Protein AF-A0A0P1AZC4-F1 (afdb_monomer_lite)

Structure (mmCIF, N/CA/C/O backbone):
data_AF-A0A0P1AZC4-F1
#
_entry.id   AF-A0A0P1AZC4-F1
#
loop_
_atom_site.group_PDB
_atom_site.id
_atom_site.type_symbol
_atom_site.label_atom_id
_atom_site.label_alt_id
_atom_site.label_comp_id
_atom_site.label_asym_id
_atom_site.label_entity_id
_atom_site.label_seq_id
_atom_site.pdbx_PDB_ins_code
_atom_site.Cartn_x
_atom_site.Cartn_y
_atom_site.Cartn_z
_atom_site.occupancy
_atom_site.B_iso_or_equiv
_atom_site.auth_seq_id
_atom_site.auth_comp_id
_atom_site.auth_asym_id
_atom_site.auth_atom_id
_atom_site.pdbx_PDB_model_num
ATOM 1 N N . MET A 1 1 ? 10.009 -1.524 14.632 1.00 80.56 1 MET A N 1
ATOM 2 C CA . MET A 1 1 ? 8.650 -2.065 14.442 1.00 80.56 1 MET A CA 1
ATOM 3 C C . MET A 1 1 ? 8.103 -2.407 15.809 1.00 80.56 1 MET A C 1
ATOM 5 O O . MET A 1 1 ? 8.837 -2.978 16.605 1.00 80.56 1 MET A O 1
ATOM 9 N N . GLU A 1 2 ? 6.861 -2.029 16.071 1.00 92.75 2 GLU A N 1
ATOM 10 C CA . GLU A 1 2 ? 6.137 -2.343 17.303 1.00 92.75 2 GLU A CA 1
ATOM 11 C C . GLU A 1 2 ? 4.896 -3.158 16.943 1.00 92.75 2 GLU A C 1
ATOM 13 O O . GLU A 1 2 ? 4.257 -2.885 15.922 1.00 92.75 2 GLU A O 1
ATOM 18 N N . GLN A 1 3 ? 4.594 -4.163 17.763 1.00 94.69 3 GLN A N 1
ATOM 19 C CA . GLN A 1 3 ? 3.391 -4.979 17.657 1.00 94.69 3 GLN A CA 1
ATOM 20 C C . GLN A 1 3 ? 2.758 -5.088 19.043 1.00 94.69 3 GLN A C 1
ATOM 22 O O . GLN A 1 3 ? 3.438 -5.440 20.009 1.00 94.69 3 GLN A O 1
ATOM 27 N N . ASN A 1 4 ? 1.466 -4.803 19.133 1.00 97.12 4 ASN A N 1
ATOM 28 C CA . ASN A 1 4 ? 0.718 -4.879 20.377 1.00 97.12 4 ASN A CA 1
ATOM 29 C C . ASN A 1 4 ? -0.580 -5.671 20.152 1.00 97.12 4 ASN A C 1
ATOM 31 O O . ASN A 1 4 ? -1.499 -5.161 19.504 1.00 97.12 4 ASN A O 1
ATOM 35 N N . PRO A 1 5 ? -0.657 -6.935 20.607 1.00 97.00 5 PRO A N 1
ATOM 36 C CA . PRO A 1 5 ? -1.890 -7.713 20.564 1.00 97.00 5 PRO A CA 1
ATOM 37 C C . PRO A 1 5 ? -2.968 -7.095 21.462 1.00 97.00 5 PRO A C 1
ATOM 39 O O . PRO A 1 5 ? -2.675 -6.715 22.590 1.00 97.00 5 PRO A O 1
ATOM 42 N N . LEU A 1 6 ? -4.206 -7.048 20.973 1.00 96.81 6 LEU A N 1
ATOM 43 C CA . LEU A 1 6 ? -5.373 -6.484 21.652 1.00 96.81 6 LEU A CA 1
ATOM 44 C C . LEU A 1 6 ? -6.583 -7.418 21.503 1.00 96.81 6 LEU A C 1
ATOM 46 O O . LEU A 1 6 ? -6.704 -8.152 20.511 1.00 96.81 6 LEU A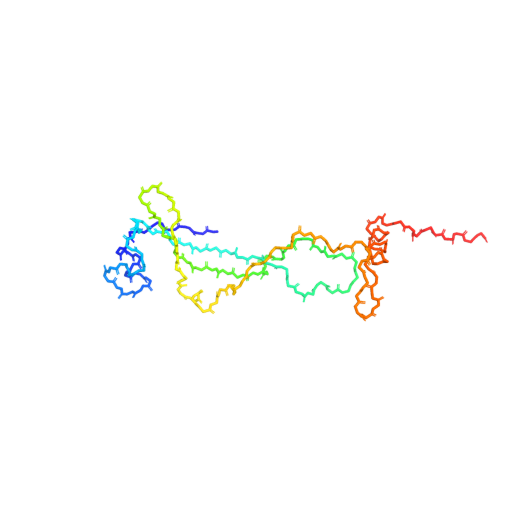 O 1
ATOM 50 N N . THR A 1 7 ? -7.510 -7.367 22.460 1.00 96.12 7 THR A N 1
ATOM 51 C CA . THR A 1 7 ? -8.865 -7.896 22.243 1.00 96.12 7 THR A CA 1
ATOM 52 C C . THR A 1 7 ? -9.653 -6.995 21.286 1.00 96.12 7 THR A C 1
ATOM 54 O O . THR A 1 7 ? -9.240 -5.874 20.966 1.00 96.12 7 THR A O 1
ATOM 57 N N . LEU A 1 8 ? -10.806 -7.476 20.809 1.00 97.50 8 LEU A N 1
ATOM 58 C CA . LEU A 1 8 ? -11.693 -6.659 19.980 1.00 97.50 8 LEU A CA 1
ATOM 59 C C . LEU A 1 8 ? -12.221 -5.449 20.755 1.00 97.50 8 LEU A C 1
ATOM 61 O O . LEU A 1 8 ? -12.286 -4.356 20.202 1.00 97.50 8 LEU A O 1
ATOM 65 N N . GLU A 1 9 ? -12.574 -5.632 22.025 1.00 97.38 9 GLU A N 1
ATOM 66 C CA . GLU A 1 9 ? -13.097 -4.580 22.899 1.00 97.38 9 GLU A CA 1
ATOM 67 C C . GLU A 1 9 ? -12.033 -3.516 23.179 1.00 97.38 9 GLU A C 1
ATOM 69 O O . GLU A 1 9 ? -12.322 -2.322 23.104 1.00 97.38 9 GLU A O 1
ATOM 74 N N . GLU A 1 10 ? -10.792 -3.935 23.445 1.00 97.62 10 GLU A N 1
ATOM 75 C CA . GLU A 1 10 ? -9.665 -3.019 23.630 1.00 97.62 10 GLU A CA 1
ATOM 76 C C . GLU A 1 10 ? -9.433 -2.184 22.367 1.00 97.62 10 GLU A C 1
ATOM 78 O O . GLU A 1 10 ? -9.394 -0.958 22.438 1.00 97.62 10 GLU A O 1
ATOM 83 N N . ALA A 1 11 ? -9.362 -2.817 21.192 1.00 97.56 11 ALA A N 1
ATOM 84 C CA . ALA A 1 11 ? -9.179 -2.103 19.932 1.00 97.56 11 ALA A CA 1
ATOM 85 C C . ALA A 1 11 ? -10.354 -1.158 19.610 1.00 97.56 11 ALA A C 1
ATOM 87 O O . ALA A 1 11 ? -10.132 -0.012 19.208 1.00 97.56 11 ALA A O 1
ATOM 88 N N . ALA A 1 12 ? -11.593 -1.616 19.817 1.00 97.81 12 ALA A N 1
ATOM 89 C CA . ALA A 1 12 ? -12.816 -0.838 19.619 1.00 97.81 12 ALA A CA 1
ATOM 90 C C . ALA A 1 12 ? -12.816 0.438 20.467 1.00 97.81 12 ALA A C 1
ATOM 92 O O . ALA A 1 12 ? -13.097 1.532 19.963 1.00 97.81 12 ALA A O 1
ATOM 93 N N . GLN A 1 13 ? -12.438 0.308 21.737 1.00 98.00 13 GLN A N 1
ATOM 94 C CA . GLN A 1 13 ? -12.412 1.422 22.669 1.00 98.00 13 GLN A CA 1
ATOM 95 C C . GLN A 1 13 ? -11.227 2.357 22.408 1.00 98.00 13 GLN A C 1
ATOM 97 O O . GLN A 1 13 ? -11.401 3.576 22.431 1.00 98.00 13 GLN A O 1
ATOM 102 N N . THR A 1 14 ? -10.035 1.811 22.152 1.00 97.06 14 THR A N 1
ATOM 103 C CA . THR A 1 14 ? -8.803 2.592 21.973 1.00 97.06 14 THR A CA 1
ATOM 104 C C . THR A 1 14 ? -8.802 3.404 20.682 1.00 97.06 14 THR A C 1
ATOM 106 O O . THR A 1 14 ? -8.417 4.571 20.712 1.00 97.06 14 THR A O 1
ATOM 109 N N . PHE A 1 15 ? -9.205 2.814 19.555 1.00 97.19 15 PHE A N 1
ATOM 110 C CA . PHE A 1 15 ? -9.041 3.454 18.244 1.00 97.19 15 PHE A CA 1
ATOM 111 C C . PHE A 1 15 ? -10.324 4.062 17.687 1.00 97.19 15 PHE A C 1
ATOM 113 O O . PHE A 1 15 ? -10.250 5.000 16.897 1.00 97.19 15 PHE A O 1
ATOM 120 N N . PHE A 1 16 ? -11.489 3.561 18.104 1.00 96.69 16 PHE A N 1
ATOM 121 C CA . PHE A 1 16 ? -12.768 3.927 17.487 1.00 96.69 16 PHE A CA 1
ATOM 122 C C . PHE A 1 16 ? -13.785 4.489 18.482 1.00 96.69 16 PHE A C 1
ATOM 124 O O . PHE A 1 16 ? -14.853 4.931 18.070 1.00 96.69 16 PHE A O 1
ATOM 131 N N . ASN A 1 17 ? -13.458 4.508 19.780 1.00 96.94 17 ASN A N 1
ATOM 132 C CA . ASN A 1 17 ? -14.348 4.945 20.856 1.00 96.94 17 ASN A CA 1
ATOM 133 C C . ASN A 1 17 ? -15.722 4.243 20.814 1.00 96.94 17 ASN A C 1
ATOM 135 O O . ASN A 1 17 ? -16.774 4.866 20.960 1.00 96.94 17 ASN A O 1
ATOM 139 N N . THR A 1 18 ? -15.697 2.931 20.577 1.00 97.62 18 THR A N 1
ATOM 140 C CA . THR A 1 18 ? -16.879 2.061 20.535 1.00 97.62 18 THR A CA 1
ATOM 141 C C . THR A 1 18 ? -16.717 0.901 21.512 1.00 97.62 18 THR A C 1
ATOM 143 O O . THR A 1 18 ? -15.605 0.513 21.853 1.00 97.62 18 THR A O 1
ATOM 146 N N . THR A 1 19 ? -17.832 0.322 21.957 1.00 95.81 19 THR A N 1
ATOM 147 C CA . THR A 1 19 ? -17.827 -0.844 22.859 1.00 95.81 19 THR A CA 1
ATOM 148 C C . THR A 1 19 ? -17.617 -2.168 22.129 1.00 95.81 19 THR A C 1
ATOM 150 O O . THR A 1 19 ? -17.308 -3.176 22.754 1.00 95.81 19 THR A O 1
ATOM 153 N N . THR A 1 20 ? -17.842 -2.193 20.817 1.00 96.81 20 THR A N 1
ATOM 154 C CA . THR A 1 20 ? -17.778 -3.397 19.988 1.00 96.81 20 THR A CA 1
ATOM 155 C C . THR A 1 20 ? -17.081 -3.049 18.689 1.00 96.81 20 THR A C 1
ATOM 157 O O . THR A 1 20 ? -17.397 -2.027 18.083 1.00 96.81 20 THR A O 1
ATOM 160 N N . TYR A 1 21 ? -16.147 -3.899 18.268 1.00 97.56 21 TYR A N 1
ATOM 161 C CA . TYR A 1 21 ? -15.375 -3.681 17.052 1.00 97.56 21 TYR A CA 1
ATOM 162 C C . TYR A 1 21 ? -16.291 -3.730 15.815 1.00 97.56 21 TYR A C 1
ATOM 164 O O . TYR A 1 21 ? -16.928 -4.761 15.588 1.00 97.56 21 TYR A O 1
ATOM 172 N N . PRO A 1 22 ? -16.400 -2.642 15.028 1.00 96.56 22 PRO A N 1
ATOM 173 C CA . PRO A 1 22 ? -17.488 -2.517 14.058 1.00 96.56 22 PRO A CA 1
ATOM 174 C C . PRO A 1 22 ? -17.153 -3.022 12.645 1.00 96.56 22 PRO A C 1
ATOM 176 O O . PRO A 1 22 ? -18.067 -3.135 11.832 1.00 96.56 22 PRO A O 1
ATOM 179 N N . PHE A 1 23 ? -15.883 -3.296 12.329 1.00 97.31 23 PHE A N 1
ATOM 180 C CA . PHE A 1 23 ? -15.433 -3.464 10.937 1.00 97.31 23 PHE A CA 1
ATOM 181 C C . PHE A 1 23 ? -15.524 -4.902 10.424 1.00 97.31 23 PHE A C 1
ATOM 183 O O . PHE A 1 23 ? -15.992 -5.132 9.310 1.00 97.31 23 PHE A O 1
ATOM 190 N N . ASN A 1 24 ? -15.143 -5.883 11.246 1.00 96.75 24 ASN A N 1
ATOM 191 C CA . ASN A 1 24 ? -15.099 -7.278 10.823 1.00 96.75 24 ASN A CA 1
ATOM 192 C C . ASN A 1 24 ? -15.561 -8.236 11.925 1.00 96.75 24 ASN A C 1
ATOM 194 O O . ASN A 1 24 ? -14.852 -8.488 12.897 1.00 96.75 24 ASN A O 1
ATOM 198 N N . ALA A 1 25 ? -16.738 -8.832 11.732 1.00 94.88 25 ALA A N 1
ATOM 199 C CA . ALA A 1 25 ? -17.318 -9.803 12.660 1.00 94.88 25 ALA A CA 1
ATOM 200 C C . ALA A 1 25 ? -16.586 -11.161 12.690 1.00 94.88 25 ALA A C 1
ATOM 202 O O . ALA A 1 25 ? -16.799 -11.942 13.614 1.00 94.88 25 ALA A O 1
ATOM 203 N N . ASN A 1 26 ? -15.739 -11.458 11.695 1.00 94.06 26 ASN A N 1
ATOM 204 C CA . ASN A 1 26 ? -14.947 -12.692 11.646 1.00 94.06 26 ASN A CA 1
ATOM 205 C C . ASN A 1 26 ? -13.595 -12.561 12.368 1.00 94.06 26 ASN A C 1
ATOM 207 O O . ASN A 1 26 ? -12.906 -13.568 12.562 1.00 94.06 26 ASN A O 1
ATOM 211 N N . ALA A 1 27 ? -13.198 -11.343 12.748 1.00 96.56 27 ALA A N 1
ATOM 212 C CA . ALA A 1 27 ? -11.997 -11.125 13.538 1.00 96.56 27 ALA A CA 1
ATOM 213 C C . ALA A 1 27 ? -12.187 -11.724 14.939 1.00 96.56 27 ALA A C 1
ATOM 215 O O . ALA A 1 27 ? -13.213 -11.530 15.585 1.00 96.56 27 ALA A O 1
ATOM 216 N N . THR A 1 28 ? -11.189 -12.456 15.424 1.00 95.38 28 THR A N 1
ATOM 217 C CA . THR A 1 28 ? -11.166 -12.996 16.794 1.00 95.38 28 THR A CA 1
ATOM 218 C C . THR A 1 28 ? -10.111 -12.312 17.651 1.00 95.38 28 THR A C 1
ATOM 220 O O . THR A 1 28 ? -10.180 -12.362 18.878 1.00 95.38 28 THR A O 1
ATOM 223 N N . ARG A 1 29 ? -9.121 -11.675 17.015 1.00 95.69 29 ARG A N 1
ATOM 224 C CA . ARG A 1 29 ? -8.029 -10.947 17.662 1.00 95.69 29 ARG A CA 1
ATOM 225 C C . ARG A 1 29 ? -7.621 -9.757 16.806 1.00 95.69 29 ARG A C 1
ATOM 227 O O . ARG A 1 29 ? -7.692 -9.819 15.579 1.00 95.69 29 ARG A O 1
ATOM 234 N N . ILE A 1 30 ? -7.124 -8.718 17.465 1.00 98.25 30 ILE A N 1
ATOM 235 C CA . ILE A 1 30 ? -6.574 -7.534 16.814 1.00 98.25 30 ILE A CA 1
ATOM 236 C C . ILE A 1 30 ? -5.092 -7.424 17.167 1.00 98.25 30 ILE A C 1
ATOM 238 O O . ILE A 1 30 ? -4.678 -7.735 18.282 1.00 98.25 30 ILE A O 1
ATOM 242 N N . VAL A 1 31 ? -4.266 -6.993 16.219 1.00 98.12 31 VAL A N 1
ATOM 243 C CA . VAL A 1 31 ? -2.873 -6.629 16.501 1.00 98.12 31 VAL A CA 1
ATOM 244 C C . VAL A 1 31 ? -2.623 -5.232 15.965 1.00 98.12 31 VAL A C 1
ATOM 246 O O . VAL A 1 31 ? -2.732 -5.001 14.764 1.00 98.12 31 VAL A O 1
ATOM 249 N N . HIS A 1 32 ? -2.287 -4.299 16.850 1.00 98.25 32 HIS A N 1
ATOM 250 C CA . HIS A 1 32 ? -1.855 -2.959 16.464 1.00 98.25 32 HIS A CA 1
ATOM 251 C C . HIS A 1 32 ? -0.384 -2.989 16.052 1.00 98.25 32 HIS A C 1
ATOM 253 O O . HIS A 1 32 ? 0.458 -3.545 16.760 1.00 98.25 32 HIS A O 1
ATOM 259 N N . PHE A 1 33 ? -0.085 -2.391 14.904 1.00 97.94 33 PHE A N 1
ATOM 260 C CA . PHE A 1 33 ? 1.256 -2.253 14.364 1.00 97.94 33 PHE A CA 1
ATOM 261 C C . PHE A 1 33 ? 1.646 -0.790 14.251 1.00 97.94 33 PHE A C 1
ATOM 263 O O . PHE A 1 33 ? 0.867 0.052 13.805 1.00 97.94 33 PHE A O 1
ATOM 270 N N . LYS A 1 34 ? 2.916 -0.530 14.562 1.00 97.44 34 LYS A N 1
ATOM 271 C CA . LYS A 1 34 ? 3.625 0.686 14.170 1.00 97.44 34 LYS A CA 1
ATOM 272 C C . LYS A 1 34 ? 4.863 0.296 13.371 1.00 97.44 34 LYS A C 1
ATOM 274 O O . LYS A 1 34 ? 5.821 -0.287 13.900 1.00 97.44 34 LYS A O 1
ATOM 279 N N . SER A 1 35 ? 4.837 0.591 12.075 1.00 95.38 35 SER A N 1
ATOM 280 C CA . SER A 1 35 ? 5.879 0.185 11.123 1.00 95.38 35 SER A CA 1
ATOM 281 C C . SER A 1 35 ? 6.363 1.358 10.284 1.00 95.38 35 SER A C 1
ATOM 283 O O . SER A 1 35 ? 5.574 2.227 9.929 1.00 95.38 35 SER A O 1
ATOM 285 N N . GLN A 1 36 ? 7.648 1.365 9.940 1.00 93.31 36 GLN A N 1
ATOM 286 C CA . GLN A 1 36 ? 8.247 2.403 9.110 1.00 93.31 36 GLN A CA 1
ATOM 287 C C . GLN A 1 36 ? 8.397 1.901 7.674 1.00 93.31 36 GLN A C 1
ATOM 289 O O . GLN A 1 36 ? 8.984 0.843 7.448 1.00 93.31 36 GLN A O 1
ATOM 294 N N . LEU A 1 37 ? 7.897 2.676 6.715 1.00 91.94 37 LEU A N 1
ATOM 295 C CA . LEU A 1 37 ? 8.231 2.525 5.306 1.00 91.94 37 LEU A CA 1
ATOM 296 C C . LEU A 1 37 ? 9.337 3.520 4.972 1.00 91.94 37 LEU A C 1
ATOM 298 O O . LEU A 1 37 ? 9.193 4.709 5.246 1.00 91.94 37 LEU A O 1
ATOM 302 N N . MET A 1 38 ? 10.422 3.036 4.378 1.00 89.81 38 MET A N 1
ATOM 303 C CA . MET A 1 38 ? 11.545 3.862 3.938 1.00 89.81 38 MET A CA 1
ATOM 304 C C . MET A 1 38 ? 11.625 3.836 2.415 1.00 89.81 38 MET A C 1
ATOM 306 O O . MET A 1 38 ? 11.400 2.794 1.799 1.00 89.81 38 MET A O 1
ATOM 310 N N . TRP A 1 39 ? 11.950 4.968 1.804 1.00 87.56 39 TRP A N 1
ATOM 311 C CA . TRP A 1 39 ? 12.088 5.087 0.352 1.00 87.56 39 TRP A CA 1
ATOM 312 C C . TRP A 1 39 ? 13.183 6.080 0.001 1.00 87.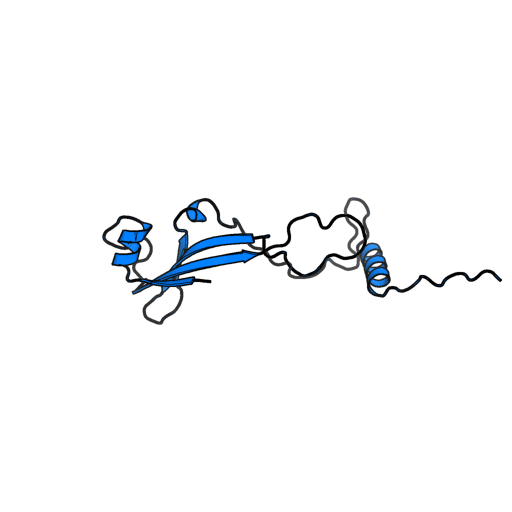56 39 TRP A C 1
ATOM 314 O O . TRP A 1 39 ? 13.591 6.882 0.829 1.00 87.56 39 TRP A O 1
ATOM 324 N N . LYS A 1 40 ? 13.665 6.053 -1.238 1.00 82.25 40 LYS A N 1
ATOM 325 C CA . LYS A 1 40 ? 14.651 7.022 -1.717 1.00 82.25 40 LYS A CA 1
ATOM 326 C C . LYS A 1 40 ? 13.943 8.263 -2.267 1.00 82.25 40 LYS A C 1
ATOM 328 O O . LYS A 1 40 ? 13.174 8.147 -3.218 1.00 82.25 40 LYS A O 1
ATOM 333 N N . ASN A 1 41 ? 14.203 9.432 -1.684 1.00 76.00 41 ASN A N 1
ATOM 334 C CA . ASN A 1 41 ? 13.712 10.706 -2.213 1.00 76.00 41 ASN A CA 1
ATOM 335 C C . ASN A 1 41 ? 14.467 11.109 -3.491 1.00 76.00 41 ASN A C 1
ATOM 337 O O . ASN A 1 41 ? 15.632 10.759 -3.694 1.00 76.00 41 ASN A O 1
ATOM 341 N N . THR A 1 42 ? 13.799 11.854 -4.371 1.00 66.69 42 THR A N 1
ATOM 342 C CA . THR A 1 42 ? 14.385 12.355 -5.617 1.00 66.69 42 THR A CA 1
ATOM 343 C C . THR A 1 42 ? 15.320 13.523 -5.332 1.00 66.69 42 THR A C 1
ATOM 345 O O . THR A 1 42 ? 14.841 14.646 -5.250 1.00 66.69 42 THR A O 1
ATOM 348 N N . THR A 1 43 ? 16.616 13.235 -5.171 1.00 58.38 43 THR A N 1
ATOM 349 C CA . THR A 1 43 ? 17.789 14.042 -5.583 1.00 58.38 43 THR A CA 1
ATOM 350 C C . THR A 1 43 ? 19.026 13.532 -4.839 1.00 58.38 43 THR A C 1
ATOM 352 O O . THR A 1 43 ? 19.373 14.059 -3.786 1.00 58.38 43 THR A O 1
ATOM 355 N N . ASP A 1 44 ? 19.721 12.540 -5.398 1.00 54.84 44 ASP A N 1
ATOM 356 C CA . ASP A 1 44 ? 21.179 12.529 -5.244 1.00 54.84 44 ASP A CA 1
ATOM 357 C C . ASP A 1 44 ? 21.686 13.491 -6.323 1.00 54.84 44 ASP A C 1
ATOM 359 O O . ASP A 1 44 ? 21.491 13.257 -7.518 1.00 54.84 44 ASP A O 1
ATOM 363 N N . THR A 1 45 ? 22.204 14.636 -5.888 1.00 51.38 45 THR A N 1
ATOM 364 C CA . THR A 1 45 ? 22.788 15.681 -6.735 1.00 51.38 45 THR A CA 1
ATOM 365 C C . THR A 1 45 ? 23.886 15.127 -7.639 1.00 51.38 45 THR A C 1
ATOM 367 O O . THR A 1 45 ? 24.621 14.232 -7.233 1.00 51.38 45 THR A O 1
ATOM 370 N N . ASP A 1 46 ? 23.966 15.699 -8.842 1.00 50.91 46 ASP A N 1
ATOM 371 C CA . ASP A 1 46 ? 24.966 15.514 -9.899 1.00 50.91 46 ASP A CA 1
ATOM 372 C C . ASP A 1 46 ? 26.225 14.699 -9.556 1.00 50.91 46 ASP A C 1
ATOM 374 O O . ASP A 1 46 ? 27.015 15.051 -8.682 1.00 50.91 46 ASP A O 1
ATOM 378 N N . GLY A 1 47 ? 26.483 13.693 -10.396 1.00 52.69 47 GLY A N 1
ATOM 379 C CA . GLY A 1 47 ? 27.826 13.156 -10.595 1.00 52.69 47 GLY A CA 1
ATOM 380 C C . GLY A 1 47 ? 28.148 11.874 -9.830 1.00 52.69 47 GLY A C 1
ATOM 381 O O . GLY A 1 47 ? 28.938 11.867 -8.894 1.00 52.69 47 GLY A O 1
ATOM 382 N N . GLY A 1 48 ? 27.654 10.744 -10.334 1.00 53.44 48 GLY A N 1
ATOM 383 C CA . GLY A 1 48 ? 28.491 9.542 -10.410 1.00 53.44 48 GLY A CA 1
ATOM 384 C C . GLY A 1 48 ? 28.218 8.392 -9.446 1.00 53.44 48 GLY A C 1
ATOM 385 O O . GLY A 1 48 ? 28.683 7.299 -9.737 1.00 53.44 48 GLY A O 1
ATOM 386 N N . TYR A 1 49 ? 27.449 8.549 -8.370 1.00 52.78 49 TYR A N 1
ATOM 387 C CA . TYR A 1 49 ? 27.117 7.416 -7.497 1.00 52.78 49 TYR A CA 1
ATOM 388 C C . TYR A 1 49 ? 25.768 7.633 -6.816 1.00 52.78 49 TYR A C 1
ATOM 390 O O . TYR A 1 49 ? 25.659 8.382 -5.852 1.00 52.78 49 TYR A O 1
ATOM 398 N N . SER A 1 50 ? 24.733 6.932 -7.276 1.00 59.22 50 SER A N 1
ATOM 399 C CA . SER A 1 50 ? 23.533 6.769 -6.464 1.00 59.22 50 SER A CA 1
ATOM 400 C C . SER A 1 50 ? 23.855 5.748 -5.375 1.00 59.22 50 SER A C 1
ATOM 402 O O . SER A 1 50 ? 24.034 4.565 -5.678 1.00 59.22 50 SER A O 1
ATOM 404 N N . ASN A 1 51 ? 23.945 6.174 -4.117 1.00 63.75 51 ASN A N 1
ATOM 405 C CA . ASN A 1 51 ? 24.107 5.231 -3.014 1.00 63.75 51 ASN A CA 1
ATOM 406 C C . ASN A 1 51 ? 22.839 4.351 -2.953 1.00 63.75 51 ASN A C 1
ATOM 408 O O . ASN A 1 51 ? 21.735 4.907 -2.882 1.00 63.75 51 A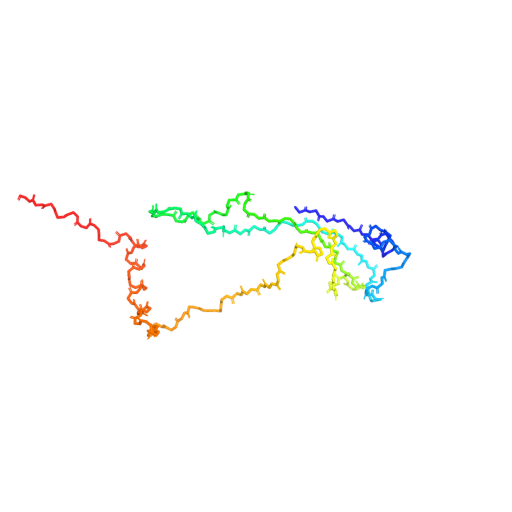SN A O 1
ATOM 412 N N . PRO A 1 52 ? 22.938 3.009 -3.036 1.00 63.56 52 PRO A N 1
ATOM 413 C CA . PRO A 1 52 ? 21.769 2.139 -2.907 1.00 63.56 52 PRO A CA 1
ATOM 414 C C . PRO A 1 52 ? 21.186 2.155 -1.486 1.00 63.56 52 PRO A C 1
ATOM 416 O O . PRO A 1 52 ? 20.081 1.660 -1.275 1.00 63.56 52 PRO A O 1
ATOM 419 N N . ILE A 1 53 ? 21.912 2.713 -0.513 1.00 71.31 53 ILE A N 1
ATOM 420 C CA . ILE A 1 53 ? 21.451 2.860 0.864 1.00 71.31 53 ILE A CA 1
ATOM 421 C C . ILE A 1 53 ? 20.383 3.954 0.918 1.00 71.31 53 ILE A C 1
ATOM 423 O O . ILE A 1 53 ? 20.637 5.110 0.581 1.00 71.31 53 ILE A O 1
ATOM 427 N N . VAL A 1 54 ? 19.188 3.575 1.371 1.00 75.94 54 VAL A N 1
ATOM 428 C CA . VAL A 1 54 ? 18.118 4.517 1.701 1.00 75.94 54 VAL A CA 1
ATOM 429 C C . VAL A 1 54 ? 18.525 5.284 2.966 1.00 75.94 54 VAL A C 1
ATOM 431 O O . VAL A 1 54 ? 18.846 4.638 3.968 1.00 75.94 54 VAL A O 1
ATOM 434 N N . PRO A 1 55 ? 18.540 6.629 2.944 1.00 73.25 55 PRO A N 1
ATOM 435 C CA . PRO A 1 55 ? 18.823 7.423 4.134 1.00 73.25 55 PRO A CA 1
ATOM 436 C C . PRO A 1 55 ? 17.859 7.086 5.276 1.00 73.25 55 PRO A C 1
ATOM 438 O O . PRO A 1 55 ? 16.667 6.875 5.050 1.00 73.25 55 PRO A O 1
ATOM 441 N N . SER A 1 56 ? 18.361 7.042 6.511 1.00 71.31 56 SER A N 1
ATOM 442 C CA . SER A 1 56 ? 17.567 6.657 7.690 1.00 71.31 56 SER A CA 1
ATOM 443 C C . SER A 1 56 ? 16.440 7.640 8.032 1.00 71.31 56 SER A C 1
ATOM 445 O O . SER A 1 56 ? 15.516 7.288 8.760 1.00 71.31 56 SER A O 1
ATOM 447 N N . ASP A 1 57 ? 16.522 8.869 7.528 1.00 76.31 57 ASP A N 1
ATOM 448 C CA . ASP A 1 57 ? 15.520 9.930 7.646 1.00 76.31 57 ASP A CA 1
ATOM 449 C C . ASP A 1 57 ? 14.499 9.934 6.494 1.00 76.31 57 ASP A C 1
ATOM 451 O O . ASP A 1 57 ? 13.509 10.663 6.547 1.00 76.31 57 ASP A O 1
ATOM 455 N N . SER A 1 58 ? 14.690 9.097 5.472 1.00 84.12 58 SER A N 1
ATOM 456 C CA . SER A 1 58 ? 13.826 9.042 4.296 1.00 84.12 58 SER A CA 1
ATOM 457 C C . SER A 1 58 ? 12.749 7.966 4.453 1.00 84.12 58 SER A C 1
ATOM 459 O O . SER A 1 58 ? 12.903 6.817 4.029 1.00 84.12 58 SER A O 1
ATOM 461 N N . GLY A 1 59 ? 11.640 8.332 5.097 1.00 88.25 59 GLY A N 1
ATOM 462 C CA . GLY A 1 59 ? 10.497 7.444 5.279 1.00 88.25 59 GLY A CA 1
ATOM 463 C C . GLY A 1 59 ? 9.351 8.050 6.083 1.00 88.25 59 GLY A C 1
ATOM 464 O O . GLY A 1 59 ? 9.414 9.193 6.527 1.00 88.25 59 GLY A O 1
ATOM 465 N N . MET A 1 60 ? 8.314 7.249 6.320 1.00 92.75 60 MET A N 1
ATOM 466 C CA . MET A 1 60 ? 7.220 7.572 7.237 1.00 92.75 60 MET A CA 1
ATOM 467 C C . MET A 1 60 ? 6.832 6.368 8.082 1.00 92.75 60 MET A C 1
ATOM 469 O O . MET A 1 60 ? 7.021 5.214 7.696 1.00 92.75 60 MET A O 1
ATOM 473 N N . THR A 1 61 ? 6.307 6.660 9.269 1.00 95.31 61 THR A N 1
ATOM 474 C CA . THR A 1 61 ? 5.749 5.650 10.164 1.00 95.31 61 THR A CA 1
ATOM 475 C C . THR A 1 61 ? 4.248 5.575 9.963 1.00 95.31 61 THR A C 1
ATOM 477 O O . THR A 1 61 ? 3.577 6.602 9.984 1.00 95.31 61 THR A O 1
ATOM 480 N N . TYR A 1 62 ? 3.742 4.356 9.822 1.00 97.25 62 TYR A N 1
ATOM 481 C CA . TYR A 1 62 ? 2.324 4.072 9.713 1.00 97.25 62 TYR A CA 1
ATOM 482 C C . TYR A 1 62 ? 1.831 3.264 10.902 1.00 97.25 62 TYR A C 1
ATOM 484 O O . TYR A 1 62 ? 2.538 2.380 11.401 1.00 97.25 62 TYR A O 1
ATOM 492 N N . GLU A 1 63 ? 0.602 3.564 11.310 1.00 98.19 63 GLU A N 1
ATOM 493 C CA . GLU A 1 63 ? -0.124 2.853 12.348 1.00 98.19 63 GLU A CA 1
ATOM 494 C C . GLU A 1 63 ? -1.417 2.257 11.792 1.00 98.19 63 GLU A C 1
ATOM 496 O O . GLU A 1 63 ? -2.222 2.930 11.149 1.00 98.19 63 GLU A O 1
ATOM 501 N N . TYR A 1 64 ? -1.608 0.969 12.038 1.00 98.19 64 TYR A N 1
ATOM 502 C CA . TYR A 1 64 ? -2.772 0.215 11.585 1.00 98.19 64 TYR A CA 1
ATOM 503 C C . TYR A 1 64 ? -3.026 -0.950 12.527 1.00 98.19 64 TYR A C 1
ATOM 505 O O . TYR A 1 64 ? -2.146 -1.376 13.278 1.00 98.19 64 TYR A O 1
ATOM 513 N N . VAL A 1 65 ? -4.239 -1.475 12.481 1.00 98.38 65 VAL A N 1
ATOM 514 C CA . VAL A 1 65 ? -4.588 -2.735 13.126 1.00 98.38 65 VAL A CA 1
ATOM 515 C C . VAL A 1 65 ? -4.740 -3.818 12.070 1.00 98.38 65 VAL A C 1
ATOM 517 O O . VAL A 1 65 ? -5.280 -3.561 11.000 1.00 98.38 65 VAL A O 1
ATOM 520 N N . LEU A 1 66 ? -4.256 -5.024 12.359 1.00 98.25 66 LEU A N 1
ATOM 521 C CA . LEU A 1 66 ? -4.553 -6.217 11.572 1.00 98.25 66 LEU A CA 1
ATOM 522 C C . LEU A 1 66 ? -5.608 -7.051 12.288 1.00 98.25 66 LEU A C 1
ATOM 524 O O . LEU A 1 66 ? -5.525 -7.283 13.498 1.00 98.25 66 LEU A O 1
ATOM 528 N N . GLU A 1 67 ? -6.574 -7.517 11.511 1.00 98.44 67 GLU A N 1
ATOM 529 C CA . GLU A 1 67 ? -7.652 -8.390 11.953 1.00 98.44 67 GLU A CA 1
ATOM 530 C C . GLU A 1 67 ? -7.236 -9.840 11.735 1.00 98.44 67 GLU A C 1
ATOM 532 O O . GLU A 1 67 ? -6.918 -10.239 10.612 1.00 98.44 67 GLU A O 1
ATOM 537 N N . ILE A 1 68 ? -7.230 -10.625 12.809 1.00 97.69 68 ILE A N 1
ATOM 538 C CA . ILE A 1 68 ? -6.816 -12.026 12.783 1.00 97.69 68 ILE A CA 1
ATOM 539 C C . ILE A 1 68 ? -8.034 -12.902 13.061 1.00 97.69 68 ILE A C 1
ATOM 541 O O . ILE A 1 68 ? -8.727 -12.686 14.060 1.00 97.69 68 ILE A O 1
ATOM 545 N N . CYS A 1 69 ? -8.298 -13.896 12.213 1.00 94.38 69 CYS A N 1
ATOM 546 C CA . CYS A 1 69 ? -9.375 -14.860 12.441 1.00 94.38 69 CYS A CA 1
ATOM 547 C C . CYS A 1 69 ? -8.926 -16.053 13.302 1.00 94.38 69 CYS A C 1
ATOM 549 O O . CYS A 1 69 ? -7.771 -16.169 13.711 1.00 94.38 69 CYS A O 1
ATOM 551 N N . GLY A 1 70 ? -9.869 -16.938 13.648 1.00 91.81 70 GLY A N 1
ATOM 552 C CA . GLY A 1 70 ? -9.660 -18.024 14.619 1.00 91.81 70 GLY A CA 1
ATOM 553 C C . GLY A 1 70 ? -8.566 -19.041 14.264 1.00 91.81 70 GLY A C 1
ATOM 554 O O . GLY A 1 70 ? -8.034 -19.686 15.163 1.00 91.81 70 GLY A O 1
ATOM 555 N N . ASP A 1 71 ? -8.204 -19.163 12.989 1.00 93.31 71 ASP A N 1
ATOM 556 C CA . ASP A 1 71 ? -7.107 -20.013 12.499 1.00 93.31 71 ASP A CA 1
ATOM 557 C C . ASP A 1 71 ? -5.737 -19.298 12.472 1.00 93.31 71 ASP A C 1
ATOM 559 O O . ASP A 1 71 ? -4.719 -19.922 12.175 1.00 93.31 71 ASP A O 1
ATOM 563 N N . GLY A 1 72 ? -5.692 -18.010 12.831 1.00 92.69 72 GLY A N 1
ATOM 564 C CA . GLY A 1 72 ? -4.474 -17.209 12.898 1.00 92.69 72 GLY A CA 1
ATOM 565 C C . GLY A 1 72 ? -4.102 -16.467 11.612 1.00 92.69 72 GLY A C 1
ATOM 566 O O . GLY A 1 72 ? -3.049 -15.826 11.596 1.00 92.69 72 GLY A O 1
ATOM 567 N N . TYR A 1 73 ? -4.921 -16.511 10.556 1.00 95.81 73 TYR A N 1
ATOM 568 C CA . TYR A 1 73 ? -4.664 -15.734 9.340 1.00 95.81 73 TYR A CA 1
ATOM 569 C C . TYR A 1 73 ? -5.131 -14.280 9.455 1.00 95.81 73 TYR A C 1
ATOM 571 O O . TYR A 1 73 ? -6.078 -13.959 10.172 1.00 95.81 73 TYR A O 1
ATOM 579 N N . VAL A 1 74 ? -4.456 -13.398 8.711 1.00 97.06 74 VAL A N 1
ATOM 580 C CA . VAL A 1 74 ? -4.878 -12.004 8.528 1.00 97.06 74 VAL A CA 1
ATOM 581 C C . VAL A 1 74 ? -6.067 -11.976 7.570 1.00 97.06 74 VAL A C 1
ATOM 583 O O . VAL A 1 74 ? -5.947 -12.426 6.431 1.00 97.06 74 VAL A O 1
ATOM 586 N N . THR A 1 75 ? -7.194 -11.426 8.017 1.00 96.56 75 THR A N 1
ATOM 587 C CA . THR A 1 75 ? -8.427 -11.306 7.216 1.00 96.56 75 THR A CA 1
ATOM 588 C C . THR A 1 75 ? -8.754 -9.888 6.788 1.00 96.56 75 THR A C 1
ATOM 590 O O . THR A 1 75 ? -9.632 -9.698 5.952 1.00 96.56 75 THR A O 1
ATOM 593 N N . GLY A 1 76 ? -8.055 -8.904 7.341 1.00 97.62 76 GLY A N 1
ATOM 594 C CA . GLY A 1 76 ? -8.288 -7.497 7.060 1.00 97.62 76 GLY A CA 1
ATOM 595 C C . GLY A 1 76 ? -7.434 -6.607 7.949 1.00 97.62 76 GLY A C 1
ATOM 596 O O . GLY A 1 76 ? -6.471 -7.061 8.581 1.00 97.62 76 GLY A O 1
ATOM 597 N N . GLY A 1 77 ? -7.783 -5.331 7.982 1.00 97.69 77 GLY A N 1
ATOM 598 C CA . GLY A 1 77 ? -7.100 -4.337 8.785 1.00 97.69 77 GLY A CA 1
ATOM 599 C C . GLY A 1 77 ? -7.632 -2.938 8.531 1.00 97.69 77 GLY A C 1
ATOM 600 O O . GLY A 1 77 ? -8.234 -2.673 7.495 1.00 97.69 77 GLY A O 1
ATOM 601 N N . GLU A 1 78 ? -7.362 -2.050 9.478 1.00 98.25 78 GLU A N 1
ATOM 602 C CA . GLU A 1 78 ? -7.829 -0.667 9.460 1.00 98.25 78 GLU A CA 1
ATOM 603 C C . GLU A 1 78 ? -6.663 0.278 9.745 1.00 98.25 78 GLU A C 1
ATOM 605 O O . GLU A 1 78 ? -5.845 0.031 10.641 1.00 98.25 78 GLU A O 1
ATOM 610 N N . TRP A 1 79 ? -6.595 1.383 9.003 1.00 98.25 79 TRP A N 1
ATOM 611 C CA . TRP A 1 79 ? -5.704 2.487 9.349 1.00 98.25 79 TRP A CA 1
ATOM 612 C C . TRP A 1 79 ? -6.190 3.147 10.639 1.00 98.25 79 TRP A C 1
ATOM 614 O O . TRP A 1 79 ? -7.391 3.304 10.854 1.00 98.25 79 TRP A O 1
ATOM 624 N N . VAL A 1 80 ? -5.264 3.557 11.508 1.00 97.94 80 VAL A N 1
ATOM 625 C CA . VAL A 1 80 ? -5.607 4.238 12.765 1.00 97.94 80 VAL A CA 1
ATOM 626 C C . VAL A 1 80 ? -4.775 5.500 12.953 1.00 97.94 80 VAL A C 1
ATOM 628 O O . VAL A 1 80 ? -3.712 5.663 12.352 1.00 97.94 80 VAL A O 1
ATOM 631 N N . LYS A 1 81 ? -5.253 6.398 13.823 1.00 96.19 81 LYS A N 1
ATOM 632 C CA . LYS A 1 81 ? -4.616 7.698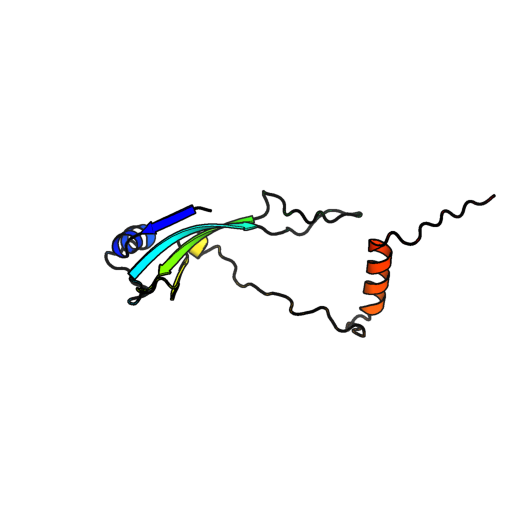 14.096 1.00 96.19 81 LYS A CA 1
ATOM 633 C C . LYS A 1 81 ? -4.396 8.487 12.793 1.00 96.19 81 LYS A C 1
ATOM 635 O O . LYS A 1 81 ? -5.236 8.453 11.898 1.00 96.19 81 LYS A O 1
ATOM 640 N N . ASP A 1 82 ? -3.269 9.181 12.674 1.00 96.88 82 ASP A N 1
ATOM 641 C CA . ASP A 1 82 ? -2.951 10.025 11.519 1.00 96.88 82 ASP A CA 1
ATOM 642 C C . ASP A 1 82 ? -2.803 9.224 10.217 1.00 96.88 82 ASP A C 1
ATOM 644 O O . ASP A 1 82 ? -3.012 9.765 9.131 1.00 96.88 82 ASP A O 1
ATOM 648 N N . SER A 1 83 ? -2.509 7.920 10.299 1.00 97.62 83 SER A N 1
ATOM 649 C CA . SER A 1 83 ? -2.398 7.059 9.117 1.00 97.62 83 SER A CA 1
ATOM 650 C C . SER A 1 83 ? -3.727 6.838 8.396 1.00 97.62 83 SER A C 1
ATOM 652 O O . SER A 1 83 ? -3.700 6.397 7.257 1.00 97.62 83 SER A O 1
ATOM 654 N N . ILE A 1 84 ? -4.871 7.206 8.991 1.00 96.62 84 ILE A N 1
ATOM 655 C CA . ILE A 1 84 ? -6.165 7.267 8.284 1.00 96.62 84 ILE A CA 1
ATOM 656 C C . ILE A 1 84 ? -6.120 8.289 7.140 1.00 96.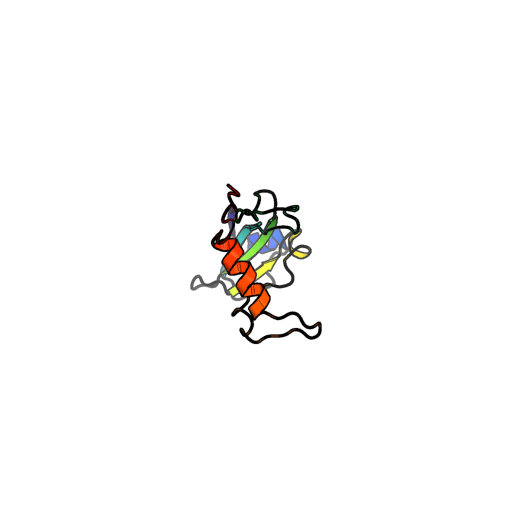62 84 ILE A C 1
ATOM 658 O O . ILE A 1 84 ? -6.772 8.108 6.117 1.00 96.62 84 ILE A O 1
ATOM 662 N N . PHE A 1 85 ? -5.350 9.365 7.307 1.00 96.88 85 PHE A N 1
ATOM 663 C CA . PHE A 1 85 ? -5.236 10.446 6.326 1.00 96.88 85 PHE A CA 1
ATOM 664 C C . PHE A 1 85 ? -3.922 10.400 5.548 1.00 96.88 85 PHE A C 1
ATOM 666 O O . PHE A 1 85 ? -3.810 11.002 4.484 1.00 96.88 85 PHE A O 1
ATOM 673 N N . VAL A 1 86 ? -2.913 9.730 6.107 1.00 94.94 86 VAL A N 1
ATOM 674 C CA . VAL A 1 86 ? -1.547 9.710 5.589 1.00 94.94 86 VAL A CA 1
ATOM 675 C C . VAL A 1 86 ? -1.086 8.263 5.460 1.00 94.94 86 VAL A C 1
ATOM 677 O O . VAL A 1 86 ? -0.336 7.751 6.291 1.00 94.94 86 VAL A O 1
ATOM 680 N N . HIS A 1 87 ? -1.544 7.602 4.403 1.00 96.19 87 HIS A N 1
ATOM 681 C CA . HIS A 1 87 ? -1.091 6.277 3.986 1.00 96.19 87 HIS A CA 1
ATOM 682 C C . HIS A 1 87 ? -0.727 6.296 2.493 1.00 96.19 87 HIS A C 1
ATOM 684 O O . HIS A 1 87 ? -1.140 7.205 1.773 1.00 96.19 87 HIS A O 1
ATOM 690 N N . PRO A 1 88 ? 0.046 5.320 1.984 1.00 95.12 88 PRO A N 1
ATOM 691 C CA . PRO A 1 88 ? 0.280 5.210 0.549 1.00 95.12 88 PRO A CA 1
ATOM 692 C C . PRO A 1 88 ? -1.040 4.964 -0.190 1.00 95.12 88 PRO A C 1
ATOM 694 O O . PRO A 1 88 ? -1.808 4.087 0.209 1.00 95.12 88 PRO A O 1
ATOM 697 N N . ASP A 1 89 ? -1.284 5.689 -1.280 1.00 95.62 89 ASP A N 1
ATOM 698 C CA . ASP A 1 89 ? -2.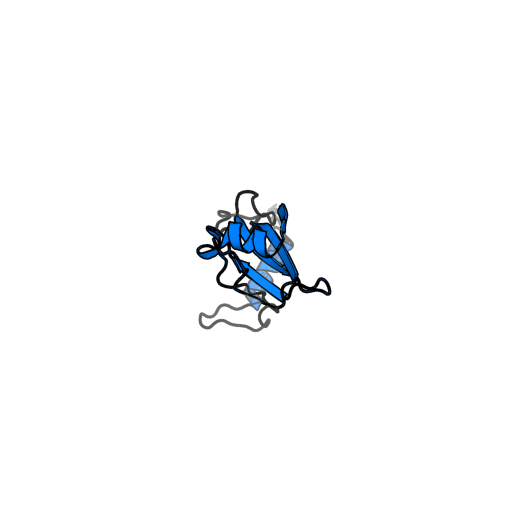473 5.471 -2.116 1.00 95.62 89 ASP A CA 1
ATOM 699 C C . ASP A 1 89 ? -2.400 4.133 -2.863 1.00 95.62 89 ASP A C 1
ATOM 701 O O . ASP A 1 89 ? -3.397 3.434 -3.040 1.00 95.62 89 ASP A O 1
ATOM 705 N N . PHE A 1 90 ? -1.203 3.771 -3.329 1.00 95.31 90 PHE A N 1
ATOM 706 C CA . PHE A 1 90 ? -0.972 2.576 -4.129 1.00 95.31 90 PHE A CA 1
ATOM 707 C C . PHE A 1 90 ? 0.478 2.091 -4.027 1.00 95.31 90 PHE A C 1
ATOM 709 O O . PHE A 1 90 ? 1.402 2.846 -3.726 1.00 95.31 90 PHE A O 1
ATOM 716 N N . CYS A 1 91 ? 0.683 0.812 -4.344 1.00 93.94 91 CYS A N 1
ATOM 717 C CA . CYS A 1 91 ? 1.995 0.192 -4.494 1.00 93.94 91 CYS A CA 1
ATOM 718 C C . CYS A 1 91 ? 2.033 -0.570 -5.820 1.00 93.94 91 CYS A C 1
ATOM 720 O O . CYS A 1 91 ? 1.110 -1.321 -6.139 1.00 93.94 91 CYS A O 1
ATOM 722 N N . TRP A 1 92 ? 3.091 -0.377 -6.603 1.00 95.19 92 TRP A N 1
ATOM 723 C CA . TRP A 1 92 ? 3.280 -1.053 -7.881 1.00 95.19 92 TRP A CA 1
ATOM 724 C C . TRP A 1 92 ? 4.704 -1.577 -7.992 1.00 95.19 92 TRP A C 1
ATOM 726 O O . TRP A 1 92 ? 5.662 -0.960 -7.532 1.00 95.19 92 TRP A O 1
ATOM 736 N N . LEU A 1 93 ? 4.825 -2.736 -8.630 1.00 94.88 93 LEU A N 1
ATOM 737 C CA . LEU A 1 93 ? 6.096 -3.381 -8.917 1.00 94.88 93 LEU A CA 1
ATOM 738 C C . LEU A 1 93 ? 6.217 -3.541 -10.429 1.00 94.88 93 LEU A C 1
ATOM 740 O O . LEU A 1 93 ? 5.300 -4.040 -11.090 1.00 94.88 93 LEU A O 1
ATOM 744 N N . THR A 1 94 ? 7.347 -3.117 -10.989 1.00 94.81 94 THR A N 1
ATOM 745 C CA . THR A 1 94 ? 7.650 -3.356 -12.401 1.00 94.81 94 THR A CA 1
ATOM 746 C C . THR A 1 94 ? 7.897 -4.844 -12.626 1.00 94.81 94 THR A C 1
ATOM 748 O O . THR A 1 94 ? 8.657 -5.483 -11.904 1.00 94.81 94 THR A O 1
ATOM 751 N N . LYS A 1 95 ? 7.240 -5.419 -13.639 1.00 96.06 95 LYS A N 1
ATOM 752 C CA . LYS A 1 95 ? 7.373 -6.853 -13.949 1.00 96.06 95 LYS A CA 1
ATOM 753 C C . LYS A 1 95 ? 8.656 -7.171 -14.709 1.00 96.06 95 LYS A C 1
ATOM 755 O O . LYS A 1 95 ? 9.240 -8.233 -14.527 1.00 96.06 95 LYS A O 1
ATOM 760 N N . SER A 1 96 ? 9.065 -6.270 -15.592 1.00 95.56 96 SER A N 1
ATOM 761 C CA . SER A 1 96 ? 10.231 -6.449 -16.446 1.00 95.56 96 SER A CA 1
ATOM 762 C C . SER A 1 96 ? 10.746 -5.104 -16.942 1.00 95.56 96 SER A C 1
ATOM 764 O O . SER A 1 96 ? 10.078 -4.073 -16.828 1.00 95.56 96 SER A O 1
ATOM 766 N N . ARG A 1 97 ? 11.938 -5.139 -17.538 1.00 95.75 97 ARG A N 1
ATOM 767 C CA . ARG A 1 97 ? 12.445 -4.043 -18.362 1.00 95.75 97 ARG A CA 1
ATOM 768 C C . ARG A 1 97 ? 11.590 -3.890 -19.634 1.00 95.75 97 ARG A C 1
ATOM 770 O O . ARG A 1 97 ? 10.906 -4.849 -20.013 1.00 95.75 97 ARG A O 1
ATOM 777 N N . PRO A 1 98 ? 11.626 -2.716 -20.289 1.00 96.25 98 PRO A N 1
ATOM 778 C CA . PRO A 1 98 ? 11.056 -2.543 -21.622 1.00 96.25 98 PRO A CA 1
ATOM 779 C C . PRO A 1 98 ? 11.710 -3.463 -22.666 1.00 96.25 98 PRO A C 1
ATOM 781 O O . PRO A 1 98 ? 12.789 -4.010 -22.430 1.00 96.25 98 PRO A O 1
ATOM 784 N N . SER A 1 99 ? 11.068 -3.611 -23.831 1.00 96.81 99 SER A N 1
ATOM 785 C CA . SER A 1 99 ? 11.654 -4.340 -24.966 1.00 96.81 99 SER A CA 1
ATOM 786 C C . SER A 1 99 ? 12.946 -3.674 -25.444 1.00 96.81 99 SER A C 1
ATOM 788 O O . SER A 1 99 ? 13.044 -2.447 -25.446 1.00 96.81 99 SER A O 1
ATOM 790 N N . ALA A 1 100 ? 13.928 -4.472 -25.868 1.00 96.25 100 ALA A N 1
ATOM 791 C CA . ALA A 1 100 ? 15.245 -3.981 -26.283 1.00 96.25 100 ALA A CA 1
ATOM 792 C C . ALA A 1 100 ? 15.189 -3.058 -27.515 1.00 96.25 100 ALA A C 1
ATOM 794 O O . ALA A 1 100 ? 16.024 -2.172 -27.656 1.00 96.25 100 ALA A O 1
ATOM 795 N N . ASP A 1 101 ? 14.193 -3.243 -28.379 1.00 97.00 101 ASP A N 1
ATOM 796 C CA . ASP A 1 101 ? 13.938 -2.458 -29.590 1.00 97.00 101 ASP A CA 1
ATOM 797 C C . ASP A 1 101 ? 12.995 -1.261 -29.363 1.00 97.00 101 ASP A C 1
ATOM 799 O O . ASP A 1 101 ? 12.576 -0.610 -30.321 1.00 97.00 101 ASP A O 1
ATOM 803 N N . LEU A 1 102 ? 12.655 -0.943 -28.106 1.00 98.00 102 LEU A N 1
ATOM 804 C CA . LEU A 1 102 ? 11.795 0.194 -27.796 1.00 98.00 102 LEU A CA 1
ATOM 805 C C . LEU A 1 102 ? 12.450 1.509 -28.240 1.00 98.00 102 LEU A C 1
ATOM 807 O O . LEU A 1 102 ? 13.495 1.905 -27.721 1.00 98.00 102 LEU A O 1
ATOM 811 N N . VAL A 1 103 ? 11.754 2.239 -29.111 1.00 98.00 103 VAL A N 1
ATOM 812 C CA . VAL A 1 103 ? 12.006 3.654 -29.397 1.00 98.00 103 VAL A CA 1
ATOM 813 C C . VAL A 1 103 ? 10.795 4.450 -28.924 1.00 98.00 103 VAL A C 1
ATOM 815 O O . VAL A 1 103 ? 9.664 4.174 -29.327 1.00 98.00 103 VAL A O 1
ATOM 818 N N . THR A 1 104 ? 11.006 5.413 -28.028 1.00 97.75 104 THR A N 1
ATOM 819 C CA . THR A 1 104 ? 9.912 6.256 -27.524 1.00 97.75 104 THR A CA 1
ATOM 820 C C . THR A 1 104 ? 9.378 7.187 -28.618 1.00 97.75 104 THR A C 1
ATOM 822 O O . THR A 1 104 ? 10.035 7.430 -29.629 1.00 97.75 104 THR A O 1
ATOM 825 N N . SER A 1 105 ? 8.202 7.784 -28.402 1.00 97.44 105 SER A N 1
ATOM 826 C CA . SER A 1 105 ? 7.594 8.734 -29.351 1.00 97.44 105 SER A CA 1
ATOM 827 C C . SER A 1 105 ? 8.440 9.985 -29.619 1.00 97.44 105 SER A C 1
ATOM 829 O O . SER A 1 105 ? 8.230 10.653 -30.627 1.00 97.44 105 SER A O 1
ATOM 831 N N . ILE A 1 106 ? 9.399 10.292 -28.741 1.00 97.44 106 ILE A N 1
ATOM 832 C CA . ILE A 1 106 ? 10.354 11.398 -28.900 1.00 97.44 106 ILE A CA 1
ATOM 833 C C . ILE A 1 106 ? 11.695 10.950 -29.510 1.00 97.44 106 ILE A C 1
ATOM 835 O O . ILE A 1 106 ? 12.636 11.734 -29.550 1.00 97.44 106 ILE A O 1
ATOM 839 N N . GLY A 1 107 ? 11.800 9.699 -29.972 1.00 97.00 107 GLY A N 1
ATOM 840 C CA . GLY A 1 107 ? 12.989 9.168 -30.647 1.00 97.00 107 GLY A CA 1
ATOM 841 C C . GLY A 1 107 ? 14.071 8.607 -29.720 1.00 97.00 107 GLY A C 1
ATOM 842 O O . GLY A 1 107 ? 15.196 8.402 -30.163 1.00 97.00 107 GLY A O 1
ATOM 843 N N . LEU A 1 108 ? 13.765 8.351 -28.443 1.00 97.75 108 LEU A N 1
ATOM 844 C CA . LEU A 1 108 ? 14.745 7.827 -27.487 1.00 97.75 108 LEU A CA 1
ATOM 845 C C . LEU A 1 108 ? 14.806 6.295 -27.572 1.00 97.75 108 LEU A C 1
ATOM 847 O O . LEU A 1 108 ? 13.840 5.615 -27.227 1.00 97.75 108 LEU A O 1
ATOM 851 N N . SER A 1 109 ? 15.936 5.772 -28.050 1.00 97.88 109 SER A N 1
ATOM 852 C CA . SER A 1 109 ? 16.201 4.339 -28.227 1.00 97.88 109 SER A CA 1
ATOM 853 C C . SER A 1 109 ? 16.657 3.692 -26.918 1.00 97.88 109 SER A C 1
ATOM 855 O O . SER A 1 109 ? 17.677 4.077 -26.340 1.00 97.88 109 SER A O 1
ATOM 857 N N . TYR A 1 110 ? 15.923 2.683 -26.446 1.00 97.75 110 TYR A N 1
ATOM 858 C CA . TYR A 1 110 ? 16.288 1.945 -25.236 1.00 97.75 110 TYR A CA 1
ATOM 859 C C . TYR A 1 110 ? 17.581 1.133 -25.415 1.00 97.75 110 TYR A C 1
ATOM 861 O O . TYR A 1 110 ? 18.344 0.985 -24.456 1.00 97.75 110 TYR A O 1
ATOM 869 N N . ALA A 1 111 ? 17.874 0.675 -26.637 1.00 97.44 111 ALA A N 1
ATOM 870 C CA . ALA A 1 111 ? 19.130 0.004 -26.965 1.00 97.44 111 ALA A CA 1
ATOM 871 C C . ALA A 1 111 ? 20.343 0.925 -26.748 1.00 97.44 111 ALA A C 1
ATOM 873 O O . ALA A 1 111 ? 21.315 0.518 -26.109 1.00 97.44 111 ALA A O 1
ATOM 874 N N . ASP A 1 112 ? 20.260 2.182 -27.198 1.00 97.50 112 ASP A N 1
ATOM 875 C CA . ASP A 1 112 ? 21.358 3.150 -27.066 1.00 97.50 112 ASP A CA 1
ATOM 876 C C . ASP A 1 112 ? 21.595 3.526 -25.599 1.00 97.50 112 ASP A C 1
ATOM 878 O O . ASP A 1 112 ? 22.735 3.549 -25.130 1.00 97.50 112 ASP A O 1
ATOM 882 N N . VAL A 1 113 ? 20.513 3.753 -24.844 1.00 95.94 113 VAL A N 1
ATOM 883 C CA . VAL A 1 113 ? 20.584 4.020 -23.398 1.00 95.94 113 VAL A CA 1
ATOM 884 C C . VAL A 1 113 ? 21.219 2.851 -22.654 1.00 95.94 113 VAL A C 1
ATOM 886 O O . VAL A 1 113 ? 22.095 3.058 -21.816 1.00 95.94 113 VAL A O 1
ATOM 889 N N . THR A 1 114 ? 20.797 1.624 -22.959 1.00 95.31 114 THR A N 1
ATOM 890 C CA . THR A 1 114 ? 21.307 0.428 -22.281 1.00 95.31 114 THR A CA 1
ATOM 891 C C . THR A 1 114 ? 22.789 0.210 -22.583 1.00 95.31 114 THR A C 1
ATOM 893 O O . THR A 1 114 ? 23.558 -0.039 -21.659 1.00 95.31 114 THR A O 1
ATOM 896 N N . MET A 1 115 ? 23.222 0.409 -23.832 1.00 95.44 115 MET A N 1
ATOM 897 C CA . MET A 1 115 ? 24.635 0.324 -24.222 1.00 95.44 115 MET A CA 1
ATOM 898 C C . MET A 1 115 ? 25.518 1.313 -23.443 1.00 95.44 115 MET A C 1
ATOM 900 O O . MET A 1 115 ? 26.585 0.942 -22.943 1.00 95.44 115 MET A O 1
ATOM 904 N N . LEU A 1 116 ? 25.074 2.565 -23.294 1.00 94.19 116 LEU A N 1
ATOM 905 C CA . LEU A 1 116 ? 25.806 3.573 -22.520 1.00 94.19 116 LEU A CA 1
ATOM 906 C C . LEU A 1 116 ? 25.828 3.242 -21.023 1.00 94.19 116 LEU A C 1
ATOM 908 O O . LEU A 1 116 ? 26.871 3.383 -20.380 1.00 94.19 116 LEU A O 1
ATOM 912 N N . LEU A 1 117 ? 24.703 2.772 -20.475 1.00 91.88 117 LEU A N 1
ATOM 913 C CA . LEU A 1 117 ? 24.599 2.362 -19.076 1.00 91.88 117 LEU A CA 1
ATOM 914 C C . LEU A 1 117 ? 25.550 1.199 -18.761 1.00 91.88 117 LEU A C 1
ATOM 916 O O . LEU A 1 117 ? 26.237 1.233 -17.742 1.00 91.88 117 LEU A O 1
ATOM 920 N N . GLU A 1 118 ? 25.639 0.203 -19.644 1.00 91.94 118 GLU A N 1
ATOM 921 C CA . GLU A 1 118 ? 26.550 -0.937 -19.501 1.00 91.94 118 GLU A CA 1
ATOM 922 C C . GLU A 1 118 ? 28.021 -0.508 -19.539 1.00 91.94 118 GLU A C 1
ATOM 924 O O . GLU A 1 118 ? 28.795 -0.902 -18.665 1.00 91.94 118 GLU A O 1
ATOM 929 N N . LYS A 1 119 ? 28.409 0.359 -20.486 1.00 91.38 119 LYS A N 1
ATOM 930 C CA . LYS A 1 119 ? 29.772 0.920 -20.545 1.00 91.38 119 LYS A CA 1
ATOM 931 C C . LYS A 1 119 ? 30.129 1.715 -19.290 1.00 91.38 119 LYS A C 1
ATOM 933 O O . LYS A 1 119 ? 31.243 1.589 -18.781 1.00 91.38 119 LYS A O 1
ATOM 938 N N . SER A 1 120 ? 29.186 2.518 -18.792 1.00 86.38 120 SER A N 1
ATOM 939 C CA . SER A 1 120 ? 29.359 3.306 -17.571 1.00 86.38 120 SER A CA 1
ATOM 940 C C . SER A 1 120 ? 29.536 2.405 -16.349 1.00 86.38 120 SER A C 1
ATOM 942 O O . SER A 1 120 ? 30.495 2.584 -15.600 1.00 86.38 120 SER A O 1
ATOM 944 N N . ALA A 1 121 ? 28.676 1.397 -16.186 1.00 86.94 121 ALA A N 1
ATOM 945 C CA . ALA A 1 121 ? 28.749 0.450 -15.077 1.00 86.94 121 ALA A CA 1
ATOM 946 C C . ALA A 1 121 ? 30.030 -0.401 -15.104 1.00 86.94 121 ALA A C 1
ATOM 948 O O . ALA A 1 121 ? 30.563 -0.750 -14.052 1.00 86.94 121 ALA A O 1
ATOM 949 N N . ALA A 1 122 ? 30.544 -0.719 -16.295 1.00 88.31 122 ALA A N 1
ATOM 950 C CA . ALA A 1 122 ? 31.778 -1.480 -16.463 1.00 88.31 122 ALA A CA 1
ATOM 951 C C . ALA A 1 122 ? 33.061 -0.645 -16.278 1.00 88.31 122 ALA A C 1
ATOM 953 O O . ALA A 1 122 ? 34.151 -1.219 -16.299 1.00 88.31 122 ALA A O 1
ATOM 954 N N . CYS A 1 123 ? 32.973 0.689 -16.146 1.00 81.19 123 CYS A N 1
ATOM 955 C CA . CYS A 1 123 ? 34.129 1.597 -16.238 1.00 81.19 123 CYS A CA 1
ATOM 956 C C . CYS A 1 123 ? 34.993 1.346 -17.493 1.00 81.19 123 CYS A C 1
ATOM 958 O O . CYS A 1 123 ? 36.205 1.581 -17.497 1.00 81.19 123 CYS A O 1
ATOM 960 N N . SER A 1 124 ? 34.389 0.833 -18.567 1.00 63.31 124 SER A N 1
ATOM 961 C CA . SER A 1 124 ? 35.106 0.509 -19.794 1.00 63.31 124 SER A CA 1
ATOM 962 C C . SER A 1 124 ? 35.223 1.764 -20.659 1.00 63.31 124 SER A C 1
ATOM 964 O O . SER A 1 124 ? 34.208 2.289 -21.112 1.00 63.31 124 SER A O 1
ATOM 966 N N . ASP A 1 125 ? 36.473 2.177 -20.890 1.00 57.09 125 ASP A N 1
ATOM 967 C CA . ASP A 1 125 ? 36.954 3.310 -21.699 1.00 57.09 125 ASP A CA 1
ATOM 968 C C . ASP A 1 125 ? 37.168 4.655 -20.974 1.00 57.09 125 ASP A C 1
ATOM 970 O O . ASP A 1 125 ? 36.557 5.673 -21.279 1.00 57.09 125 ASP A O 1
ATOM 974 N N . LEU A 1 126 ? 38.212 4.700 -20.140 1.00 54.81 126 LEU A N 1
ATOM 975 C CA . LEU A 1 126 ? 39.205 5.779 -20.225 1.00 54.81 126 LEU A CA 1
ATOM 976 C C . LEU A 1 126 ? 40.579 5.159 -20.512 1.00 54.81 126 LEU A C 1
ATOM 978 O O . LEU A 1 126 ? 41.477 5.163 -19.668 1.00 54.81 126 LEU A O 1
ATOM 982 N N . LYS A 1 127 ? 40.776 4.614 -21.721 1.00 46.25 127 LYS A N 1
ATOM 983 C CA . LYS A 1 127 ? 42.142 4.493 -22.246 1.00 46.25 127 LYS A CA 1
ATOM 984 C C . LYS A 1 127 ? 42.699 5.916 -22.307 1.00 46.25 127 LYS A C 1
ATOM 986 O O . LYS A 1 127 ? 42.357 6.673 -23.209 1.00 46.25 127 LYS A O 1
ATOM 991 N N . LYS A 1 128 ? 43.527 6.293 -21.325 1.00 45.84 128 LYS A N 1
ATOM 992 C CA . LYS A 1 128 ? 44.388 7.474 -21.416 1.00 45.84 128 LYS A CA 1
ATOM 993 C C . LYS A 1 128 ? 45.129 7.370 -22.746 1.00 45.84 128 LYS A C 1
ATOM 995 O O . LYS A 1 128 ? 45.967 6.483 -22.903 1.00 45.84 128 LYS A O 1
ATOM 1000 N N . SER A 1 129 ? 44.816 8.248 -23.695 1.00 48.94 129 SER A N 1
ATOM 1001 C CA . SER A 1 129 ? 45.716 8.498 -24.815 1.00 48.94 129 SER A CA 1
ATOM 1002 C C . SER A 1 129 ? 46.962 9.137 -24.211 1.00 48.94 129 SER A C 1
ATOM 1004 O O . SER A 1 129 ? 46.998 10.338 -23.956 1.00 48.94 129 SER A O 1
ATOM 1006 N N . SER A 1 130 ? 47.940 8.308 -23.855 1.00 50.00 130 SER A N 1
ATOM 1007 C CA . SER A 1 130 ? 49.281 8.771 -23.535 1.00 50.00 130 SER A CA 1
ATOM 1008 C C . SER A 1 130 ? 49.904 9.149 -24.873 1.00 50.00 130 SER A C 1
ATOM 1010 O O . SER A 1 130 ? 50.363 8.280 -25.611 1.00 50.00 130 SER A O 1
ATOM 1012 N N . ASN A 1 131 ? 49.818 10.428 -25.233 1.00 46.84 131 ASN A N 1
ATOM 1013 C CA . ASN A 1 131 ? 50.590 10.954 -26.349 1.00 46.84 131 ASN A CA 1
ATOM 1014 C C . ASN A 1 131 ? 52.060 10.971 -25.908 1.00 46.84 131 ASN A C 1
ATOM 1016 O O . ASN A 1 131 ? 52.391 11.623 -24.916 1.00 46.84 131 ASN A O 1
ATOM 1020 N N . ASN A 1 132 ? 52.883 10.188 -26.609 1.00 43.25 132 ASN A N 1
ATOM 1021 C CA . ASN A 1 132 ? 54.342 10.304 -26.603 1.00 43.25 132 ASN A CA 1
ATOM 1022 C C . ASN A 1 132 ? 54.778 11.631 -27.227 1.00 43.25 132 ASN A C 1
ATOM 1024 O O . ASN A 1 132 ? 54.087 12.080 -28.172 1.00 43.25 132 ASN A O 1
#

Sequence (132 aa):
MEQNPLTLEEAAQTFFNTTTYPFNANATRIVHFKSQLMWKNTTDTDGGYSNPIVPSDSGMTYEYVLEICGDGYVTGGEWVKDSIFVHPDFCWLTKSRPSADLVTSIGLSYADVTMLLEKSAACSDLKKSSNN

Radius of gyration: 24.74 Å; chains: 1; bounding box: 72×36×54 Å

pLDDT: mean 88.08, std 15.56, range [43.25, 98.44]

Organism: Plasmopara halstedii (NCBI:txid4781)

InterPro domains:
  IPR032048 Transglutaminase elicitor [PF16683] (2-123)

Secondary structure (DSSP, 8-state):
-EEEEE-HHHHHHHHH--SS--S-TT--EEEEEEEEEE---S---SSS---SSPPTTSEEEEEEEEEE-TTS-EEEEEE-GGGGTSS-S------SPPPTT-B-TT--BHHHHHHHHHHHHTT---------

Foldseek 3Di:
DDKDKDAQQRCCCVFPVHRGNDDDPQFGIKIKDKDKDFDADPDPDDDDDDDPDGDPPGIDIFIKMFGAGPVGDTPDIDGGDCNNVDPDPDDDDDPDDDDQQDQDPVGDHNVVVVVVVVCSVVVPDPPPPPDD